Protein AF-A0A4S8LA47-F1 (afdb_monomer_lite)

Secondary structure (DSSP, 8-state):
----------SS-HHHHHHHHHT--S-GGGTTEEEEEEEE----SS---EEEEEEE----HHHHHHH---SEE-

InterPro domains:
  IPR006797 PRELI/MSF1 domain [PF04707] (17-74)
  IPR006797 PRELI/MSF1 domain [PS50904] (1-74)
  IPR037365 Slowmo/Ups family [PTHR11158] (1-70)

Sequence (74 aa):
MHFVNQVYNYDHPWSHVVIGMWHKYPNPKCSHVISVDVLDRSVDPKTIQTRVLGCKQKAPTWIVKLFGGSEDAY

Organism: Dendrothele bispora (strain CBS 962.96) (NCBI:txid1314807)

pLDDT: mean 90.11, std 7.25, range [60.62, 97.81]

Foldseek 3Di:
DDDDDDDDDDPDPPVVVVVCVVPVPDDPVQVQFDDKDWPDADDDPVDGTDIDTWGQADDDPVCCVVPNDGSIDD

Structure (mmCIF, N/CA/C/O backbo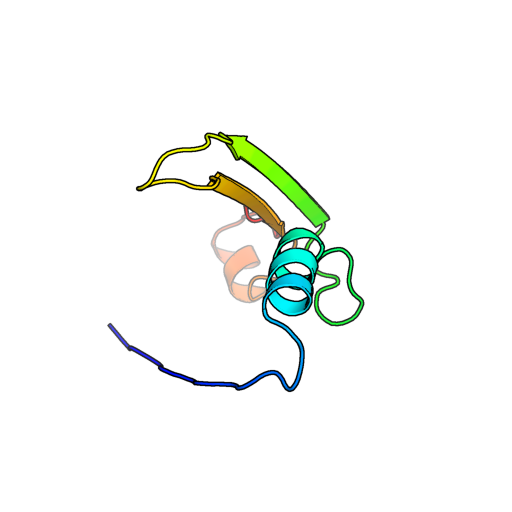ne):
data_AF-A0A4S8LA47-F1
#
_entry.id   AF-A0A4S8LA47-F1
#
loop_
_atom_site.group_PDB
_atom_site.id
_atom_site.type_symbol
_atom_site.label_atom_id
_atom_site.label_alt_id
_atom_site.label_comp_id
_atom_site.label_asym_id
_atom_site.label_entity_id
_atom_site.label_seq_id
_atom_site.pdbx_PDB_ins_code
_atom_site.Cartn_x
_atom_site.Cartn_y
_atom_site.Cartn_z
_atom_site.occupancy
_atom_site.B_iso_or_equiv
_atom_site.auth_seq_id
_atom_site.auth_comp_id
_atom_site.auth_asym_id
_atom_site.auth_atom_id
_atom_site.pdbx_PDB_model_num
ATOM 1 N N . MET A 1 1 ? 6.086 21.547 4.631 1.00 77.44 1 MET A N 1
ATOM 2 C CA . MET A 1 1 ? 6.017 20.361 3.752 1.00 77.44 1 MET A CA 1
ATOM 3 C C . MET A 1 1 ? 7.336 19.625 3.891 1.00 77.44 1 MET A C 1
ATOM 5 O O . MET A 1 1 ? 8.365 20.234 3.634 1.00 77.44 1 MET A O 1
ATOM 9 N N . HIS A 1 2 ? 7.321 18.392 4.393 1.00 87.81 2 HIS A N 1
ATOM 10 C CA . HIS A 1 2 ? 8.535 17.588 4.558 1.00 87.81 2 HIS A CA 1
ATOM 11 C C . HIS A 1 2 ? 8.574 16.526 3.466 1.00 87.81 2 HIS A C 1
ATOM 13 O O . HIS A 1 2 ? 7.573 15.855 3.229 1.00 87.81 2 HIS A O 1
ATOM 19 N N . PHE A 1 3 ? 9.721 16.390 2.812 1.00 93.88 3 PHE A N 1
ATOM 20 C CA . PHE A 1 3 ? 9.944 15.389 1.779 1.00 93.88 3 PHE A CA 1
ATOM 21 C C . PHE A 1 3 ? 10.948 14.367 2.296 1.00 93.88 3 PHE A C 1
ATOM 23 O O . PHE A 1 3 ? 11.983 14.737 2.847 1.00 93.88 3 PHE A O 1
ATOM 30 N N . VAL A 1 4 ? 10.635 13.087 2.117 1.00 95.56 4 VAL A N 1
ATOM 31 C CA . VAL A 1 4 ? 11.520 11.969 2.455 1.00 95.56 4 VAL A CA 1
ATOM 32 C C . VAL A 1 4 ? 11.709 11.131 1.193 1.00 95.56 4 VAL A C 1
ATOM 34 O O . VAL A 1 4 ? 10.743 10.883 0.473 1.00 95.56 4 VAL A O 1
ATOM 37 N N . ASN A 1 5 ? 12.945 10.715 0.916 1.00 96.38 5 ASN A N 1
ATOM 38 C CA . ASN A 1 5 ? 13.306 9.889 -0.237 1.00 96.38 5 ASN A CA 1
ATOM 39 C C . ASN A 1 5 ? 14.092 8.657 0.242 1.00 96.38 5 ASN A C 1
ATOM 41 O O . ASN A 1 5 ? 15.039 8.797 1.015 1.00 96.38 5 ASN A O 1
ATOM 45 N N . GLN A 1 6 ? 13.694 7.466 -0.215 1.00 96.62 6 GLN A N 1
ATOM 46 C CA . GLN A 1 6 ? 14.378 6.199 0.039 1.00 96.62 6 GLN A CA 1
ATOM 47 C C . GLN A 1 6 ? 14.420 5.362 -1.248 1.00 96.62 6 GLN A C 1
ATOM 49 O O . GLN A 1 6 ? 13.413 5.233 -1.943 1.00 96.62 6 GLN A O 1
ATOM 54 N N . VAL A 1 7 ? 15.568 4.737 -1.520 1.00 97.00 7 VAL A N 1
ATOM 55 C CA . VAL A 1 7 ? 15.787 3.846 -2.671 1.00 97.00 7 VAL A CA 1
ATOM 56 C C . VAL A 1 7 ? 16.068 2.420 -2.182 1.00 97.00 7 VAL A C 1
ATOM 58 O O . VAL A 1 7 ? 16.763 2.233 -1.184 1.00 97.00 7 VAL A O 1
ATOM 61 N N . TYR A 1 8 ? 15.528 1.413 -2.874 1.00 96.00 8 TYR A N 1
ATOM 62 C CA . TYR A 1 8 ? 15.772 -0.010 -2.610 1.00 96.00 8 TYR A CA 1
ATOM 63 C C . TYR A 1 8 ? 15.857 -0.795 -3.927 1.00 96.00 8 TYR A C 1
ATOM 65 O O . TYR A 1 8 ? 15.036 -0.580 -4.818 1.00 96.00 8 TYR A O 1
ATOM 73 N N . ASN A 1 9 ? 16.822 -1.714 -4.033 1.00 96.81 9 ASN A N 1
ATOM 74 C CA . ASN A 1 9 ? 17.035 -2.557 -5.213 1.00 96.81 9 ASN A CA 1
ATOM 75 C C . ASN A 1 9 ? 16.597 -4.001 -4.928 1.00 96.81 9 ASN A C 1
ATOM 77 O O . ASN A 1 9 ? 16.996 -4.572 -3.915 1.00 96.81 9 ASN A O 1
ATOM 81 N N . TYR A 1 10 ? 15.805 -4.590 -5.828 1.00 96.75 10 TYR A N 1
ATOM 82 C CA . TYR A 1 10 ? 15.411 -6.001 -5.771 1.00 96.75 10 TYR A CA 1
ATOM 83 C C . TYR A 1 10 ? 16.320 -6.841 -6.671 1.00 96.75 10 TYR A C 1
ATOM 85 O O . TYR A 1 10 ? 16.465 -6.523 -7.849 1.00 96.75 10 TYR A O 1
ATOM 93 N N . ASP A 1 11 ? 16.860 -7.941 -6.147 1.00 97.50 11 ASP A N 1
ATOM 94 C CA . ASP A 1 11 ? 17.661 -8.907 -6.915 1.00 97.50 11 ASP A CA 1
ATOM 95 C C . ASP A 1 11 ? 16.766 -9.947 -7.619 1.00 97.50 11 ASP A C 1
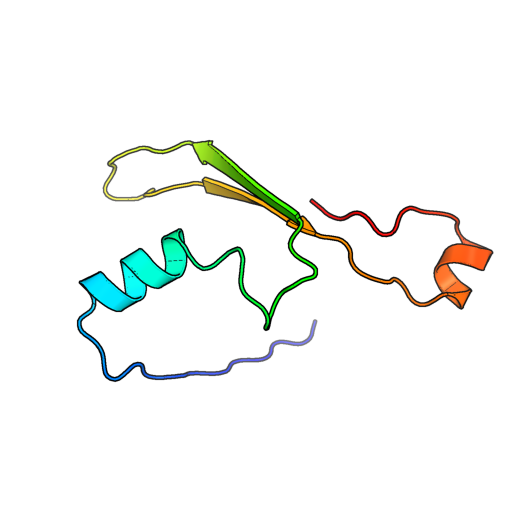ATOM 97 O O . ASP A 1 11 ? 16.854 -11.159 -7.414 1.00 97.50 11 ASP A O 1
ATOM 101 N N . HIS A 1 12 ? 15.793 -9.450 -8.387 1.00 97.12 12 HIS A N 1
ATOM 102 C CA . HIS A 1 12 ? 14.808 -10.258 -9.104 1.00 97.12 12 HIS A CA 1
ATOM 103 C C . HIS A 1 12 ? 14.531 -9.667 -10.493 1.00 97.12 12 HIS A C 1
ATOM 105 O O . HIS A 1 12 ? 14.577 -8.444 -10.654 1.00 97.12 12 HIS A O 1
ATOM 111 N N . PRO A 1 13 ? 14.172 -10.497 -11.495 1.00 97.81 13 PRO A N 1
ATOM 112 C CA . PRO A 1 13 ? 13.738 -10.002 -12.796 1.00 97.81 13 PRO A CA 1
ATOM 113 C C . PRO A 1 13 ? 12.586 -9.002 -12.668 1.00 97.81 13 PRO A C 1
ATOM 115 O O . PRO A 1 13 ? 11.701 -9.158 -11.823 1.00 97.81 13 PRO A O 1
ATOM 118 N N . TRP A 1 14 ? 12.550 -8.007 -13.557 1.00 94.50 14 TRP A N 1
ATOM 119 C CA . TRP A 1 14 ? 11.528 -6.954 -13.538 1.00 94.50 14 TRP A CA 1
ATOM 120 C C . TRP A 1 14 ? 10.097 -7.508 -13.517 1.00 94.50 14 TRP A C 1
ATOM 122 O O . TRP A 1 14 ? 9.255 -7.030 -12.759 1.00 94.50 14 TRP A O 1
ATOM 132 N N . SER A 1 15 ? 9.838 -8.570 -14.284 1.00 95.56 15 SER A N 1
ATOM 133 C CA . SER A 1 15 ? 8.536 -9.240 -14.323 1.00 95.56 15 SER A CA 1
ATOM 134 C C . SER A 1 15 ? 8.089 -9.738 -12.944 1.00 95.56 15 SER A C 1
ATOM 136 O O . SER A 1 15 ? 6.933 -9.539 -12.577 1.00 95.56 15 SER A O 1
ATOM 138 N N . HIS A 1 16 ? 8.993 -10.307 -12.140 1.00 96.94 16 HIS A N 1
ATOM 139 C CA . HIS A 1 16 ? 8.690 -10.734 -10.770 1.00 96.94 16 HIS A CA 1
ATOM 140 C C . HIS A 1 16 ? 8.387 -9.552 -9.854 1.00 96.94 16 HIS A C 1
ATOM 142 O O . HIS A 1 16 ? 7.415 -9.598 -9.101 1.00 96.94 16 HIS A O 1
ATOM 148 N N . VAL A 1 17 ? 9.183 -8.483 -9.932 1.00 96.19 17 VAL A N 1
ATOM 149 C CA . VAL A 1 17 ? 8.980 -7.290 -9.096 1.00 96.19 17 VAL A CA 1
ATOM 150 C C . VAL A 1 17 ? 7.624 -6.648 -9.395 1.00 96.19 17 VAL A C 1
ATOM 152 O O . VAL A 1 17 ? 6.875 -6.316 -8.475 1.00 96.19 17 VAL A O 1
ATOM 155 N N . VAL A 1 18 ? 7.268 -6.527 -10.675 1.00 93.12 18 VAL A N 1
ATOM 156 C CA . VAL A 1 18 ? 5.992 -5.939 -11.096 1.00 93.12 18 VAL A CA 1
ATOM 157 C C . VAL A 1 18 ? 4.809 -6.820 -10.708 1.00 93.12 18 VAL A C 1
ATOM 159 O O . VAL A 1 18 ? 3.852 -6.316 -10.123 1.00 93.12 18 VAL A O 1
ATOM 162 N N . ILE A 1 19 ? 4.868 -8.132 -10.951 1.00 94.31 19 ILE A N 1
ATOM 163 C CA . ILE A 1 19 ? 3.800 -9.056 -10.531 1.00 94.31 19 ILE A CA 1
ATOM 164 C C . ILE A 1 19 ? 3.639 -9.042 -9.004 1.00 94.31 19 ILE A C 1
ATOM 166 O O . ILE A 1 19 ? 2.507 -9.017 -8.514 1.00 94.31 19 ILE A O 1
ATOM 170 N N . GLY A 1 20 ? 4.748 -8.987 -8.261 1.00 95.25 20 GLY A N 1
ATOM 171 C CA . GLY A 1 20 ? 4.755 -8.855 -6.804 1.00 95.25 20 GLY A CA 1
ATOM 172 C C . GLY A 1 20 ? 4.147 -7.538 -6.316 1.00 95.25 20 GLY A C 1
ATOM 173 O O . GLY A 1 20 ? 3.456 -7.527 -5.304 1.00 95.25 20 GLY A O 1
ATOM 174 N N . MET A 1 21 ? 4.321 -6.435 -7.048 1.00 93.38 21 MET A N 1
ATOM 175 C CA . MET A 1 21 ? 3.646 -5.163 -6.759 1.00 93.38 21 MET A CA 1
ATOM 176 C C . MET A 1 21 ? 2.127 -5.246 -6.995 1.00 93.38 21 MET A C 1
ATOM 178 O O . MET A 1 21 ? 1.336 -4.668 -6.236 1.00 93.38 21 MET A O 1
ATOM 182 N N . TRP A 1 22 ? 1.695 -5.966 -8.035 1.00 92.62 22 TRP A N 1
ATOM 183 C CA . TRP A 1 22 ? 0.272 -6.153 -8.328 1.00 92.62 22 TRP A CA 1
ATOM 184 C C . TRP A 1 22 ? -0.425 -7.045 -7.300 1.00 92.62 22 TRP A C 1
ATOM 186 O O . TRP A 1 22 ? -1.532 -6.711 -6.886 1.00 92.62 22 TRP A O 1
ATOM 196 N N . HIS A 1 23 ? 0.258 -8.086 -6.819 1.00 94.06 23 HIS A N 1
ATOM 197 C CA . HIS A 1 23 ? -0.245 -9.052 -5.833 1.00 94.06 23 HIS A CA 1
ATOM 198 C C . HIS A 1 23 ? 0.387 -8.870 -4.445 1.00 94.06 23 HIS A C 1
ATOM 200 O O . HIS A 1 23 ? 0.538 -9.824 -3.686 1.00 94.06 23 HIS A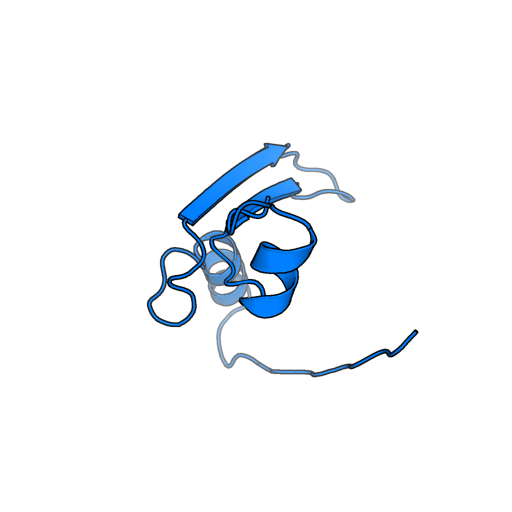 O 1
ATOM 206 N N . LYS A 1 24 ? 0.782 -7.639 -4.102 1.00 95.31 24 LYS A N 1
ATOM 207 C CA . LYS A 1 24 ? 1.471 -7.339 -2.837 1.00 95.31 24 LYS A CA 1
ATOM 208 C C . LYS A 1 24 ? 0.621 -7.661 -1.606 1.00 95.31 24 LYS A C 1
ATOM 210 O O . LYS A 1 24 ? 1.170 -7.893 -0.531 1.00 95.31 24 LYS A O 1
ATOM 215 N N . TYR A 1 25 ? -0.701 -7.625 -1.743 1.00 96.44 25 TYR A N 1
ATOM 216 C CA . TYR A 1 25 ? -1.650 -7.865 -0.664 1.00 96.44 25 TYR A CA 1
ATOM 217 C C . TYR A 1 25 ? -2.545 -9.064 -1.005 1.00 96.44 25 TYR A C 1
ATOM 219 O O . TYR A 1 25 ? -2.897 -9.224 -2.175 1.00 96.44 25 TYR A O 1
ATOM 227 N N . PRO A 1 26 ? -2.927 -9.880 -0.005 1.00 95.25 26 PRO A N 1
ATOM 228 C CA . PRO A 1 26 ? -2.596 -9.743 1.420 1.00 95.25 26 PRO A CA 1
ATOM 229 C C . PRO A 1 26 ? -1.153 -10.173 1.749 1.00 95.25 26 PRO A C 1
ATOM 231 O O . PRO A 1 26 ? -0.600 -11.068 1.117 1.00 95.25 26 PRO A O 1
ATOM 234 N N . ASN A 1 27 ? -0.531 -9.552 2.759 1.00 96.00 27 ASN A N 1
ATOM 235 C CA . ASN A 1 27 ? 0.763 -10.001 3.291 1.00 96.00 27 ASN A CA 1
ATOM 236 C C . ASN A 1 27 ? 0.891 -9.710 4.803 1.00 96.00 27 ASN A C 1
ATOM 238 O O . ASN A 1 27 ? 0.339 -8.715 5.281 1.00 96.00 27 ASN A O 1
ATOM 242 N N . PRO A 1 28 ? 1.653 -10.519 5.567 1.00 95.50 28 PRO A N 1
ATOM 243 C CA . PRO A 1 28 ? 1.744 -10.388 7.025 1.00 95.50 28 PRO A CA 1
ATOM 244 C C . PRO A 1 28 ? 2.425 -9.095 7.498 1.00 95.50 28 PRO A C 1
ATOM 246 O O . PRO A 1 28 ? 2.190 -8.660 8.621 1.00 95.50 28 PRO A O 1
ATOM 249 N N . LYS A 1 29 ? 3.244 -8.448 6.656 1.00 95.38 29 LYS A N 1
ATOM 250 C CA . LYS A 1 29 ? 3.898 -7.168 6.986 1.00 95.38 29 LYS A CA 1
ATOM 251 C C . LYS A 1 29 ? 2.951 -5.973 6.838 1.00 95.38 29 LYS A C 1
ATOM 253 O O . LYS A 1 29 ? 3.271 -4.877 7.291 1.00 95.38 29 LYS A O 1
ATOM 258 N N . CYS A 1 30 ? 1.797 -6.160 6.203 1.00 94.19 30 CYS A N 1
ATOM 259 C CA . CYS A 1 30 ? 0.804 -5.119 5.974 1.00 94.19 30 CYS A CA 1
ATOM 260 C C . CYS A 1 30 ? -0.613 -5.644 6.230 1.00 94.19 30 CYS A C 1
ATOM 262 O O . CYS A 1 30 ? -1.499 -5.502 5.392 1.00 94.19 30 CYS A O 1
ATOM 264 N N . SER A 1 31 ? -0.828 -6.234 7.405 1.00 94.62 31 SER A N 1
ATOM 265 C CA . SER A 1 31 ? -2.127 -6.774 7.830 1.00 94.62 31 SER A CA 1
ATOM 266 C C . SER A 1 31 ? -3.244 -5.731 7.962 1.00 94.62 31 SER A C 1
ATOM 268 O O . SER A 1 31 ? -4.408 -6.094 8.070 1.00 94.62 31 SER A O 1
ATOM 270 N N . HIS A 1 32 ? -2.903 -4.440 7.960 1.00 94.12 32 HIS A N 1
ATOM 271 C CA . HIS A 1 32 ? -3.861 -3.338 8.008 1.00 94.12 32 HIS A CA 1
ATOM 272 C C . HIS A 1 32 ? -4.574 -3.094 6.672 1.00 94.12 32 HIS A C 1
ATOM 274 O O . HIS A 1 32 ? -5.596 -2.416 6.669 1.00 94.12 32 HIS A O 1
ATOM 280 N N . VAL A 1 33 ? -4.059 -3.601 5.547 1.00 95.94 33 VAL A N 1
ATOM 281 C CA . VAL A 1 33 ? -4.741 -3.495 4.249 1.00 95.94 33 VAL A CA 1
ATOM 282 C C . VAL A 1 33 ? -5.845 -4.546 4.20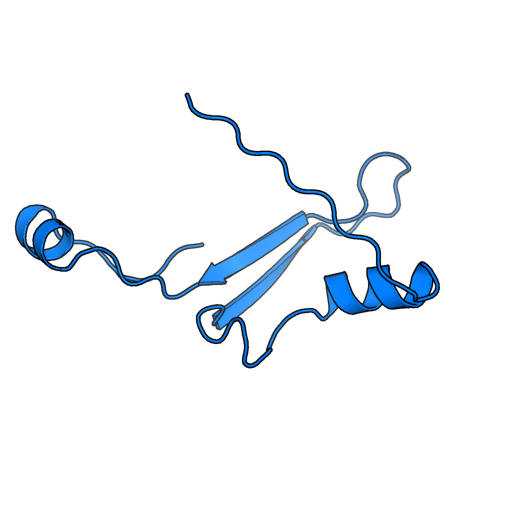0 1.00 95.94 33 VAL A C 1
ATOM 284 O O . VAL A 1 33 ? -5.563 -5.741 4.285 1.00 95.94 33 VAL A O 1
ATOM 287 N N . ILE A 1 34 ? -7.092 -4.096 4.083 1.00 95.06 34 ILE A N 1
ATOM 288 C CA . ILE A 1 34 ? -8.290 -4.942 4.145 1.00 95.06 34 ILE A CA 1
ATOM 289 C C . ILE A 1 34 ? -8.910 -5.194 2.769 1.00 95.06 34 ILE A C 1
ATOM 291 O O . ILE A 1 34 ? -9.499 -6.253 2.564 1.00 95.06 34 ILE A O 1
ATOM 295 N N . SER A 1 35 ? -8.758 -4.265 1.820 1.00 95.00 35 SER A N 1
ATOM 296 C CA . SER A 1 35 ? -9.244 -4.424 0.448 1.00 95.00 35 SER A CA 1
ATOM 297 C C . SER A 1 35 ? -8.324 -3.740 -0.559 1.00 95.00 35 SER A C 1
ATOM 299 O O . SER A 1 35 ? -7.589 -2.804 -0.232 1.00 95.00 35 SER A O 1
ATOM 301 N N . VAL A 1 36 ? -8.353 -4.232 -1.796 1.00 95.44 36 VAL A N 1
ATOM 302 C CA . VAL A 1 36 ? -7.669 -3.626 -2.939 1.00 95.44 36 VAL A CA 1
ATOM 303 C C . VAL A 1 36 ? -8.594 -3.733 -4.139 1.00 95.44 36 VAL A C 1
ATOM 305 O O . VAL A 1 36 ? -8.886 -4.839 -4.591 1.00 95.44 36 VAL A O 1
ATOM 308 N N . ASP A 1 37 ? -8.996 -2.588 -4.676 1.00 94.88 37 ASP A N 1
ATOM 309 C CA . ASP A 1 37 ? -9.955 -2.496 -5.770 1.00 94.88 37 ASP A CA 1
ATOM 310 C C . ASP A 1 37 ? -9.307 -1.839 -6.991 1.00 94.88 37 ASP A C 1
ATOM 312 O O . ASP A 1 37 ? -8.547 -0.870 -6.888 1.00 94.88 37 ASP A O 1
ATOM 316 N N . VAL A 1 38 ? -9.579 -2.389 -8.174 1.00 93.31 38 VAL A N 1
ATOM 317 C CA . VAL A 1 38 ? -9.112 -1.835 -9.450 1.00 93.31 38 VAL A CA 1
ATOM 318 C C . VAL A 1 38 ? -10.204 -0.935 -10.004 1.00 93.31 38 VAL A C 1
ATOM 320 O O . VAL A 1 38 ? -11.267 -1.429 -10.365 1.00 93.31 38 VAL A O 1
ATOM 323 N N . LEU A 1 39 ? -9.936 0.370 -10.075 1.00 92.38 39 LEU A N 1
ATOM 324 C CA . LEU A 1 39 ? -10.909 1.340 -10.582 1.00 92.38 39 LEU A CA 1
ATOM 325 C C . LEU A 1 39 ? -10.903 1.417 -12.108 1.00 92.38 39 LEU A C 1
ATOM 327 O O . LEU A 1 39 ? -11.958 1.473 -12.726 1.00 92.38 39 LEU A O 1
ATOM 331 N N . ASP A 1 40 ? -9.711 1.426 -12.703 1.00 89.62 40 ASP A N 1
ATOM 332 C CA . ASP A 1 40 ? -9.534 1.472 -14.151 1.00 89.62 40 ASP A CA 1
ATOM 333 C C . ASP A 1 40 ? -8.294 0.678 -14.563 1.00 89.62 40 ASP A C 1
ATOM 335 O O . ASP A 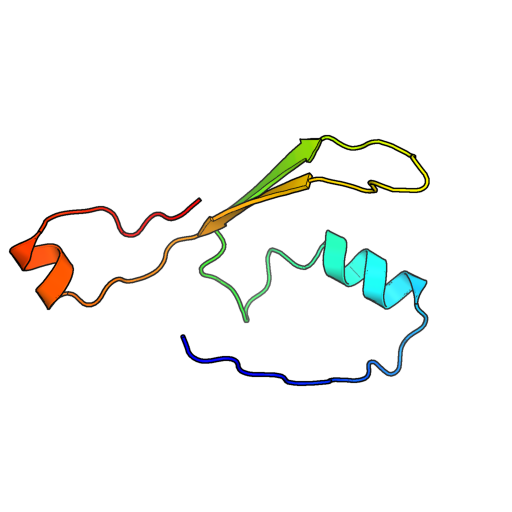1 40 ? -7.277 0.664 -13.853 1.00 89.62 40 ASP A O 1
ATOM 339 N N . ARG A 1 41 ? -8.385 0.020 -15.720 1.00 88.25 41 ARG A N 1
ATOM 340 C CA . ARG A 1 41 ? -7.284 -0.702 -16.354 1.00 88.25 41 ARG A CA 1
ATOM 341 C C . ARG A 1 41 ? -7.370 -0.500 -17.860 1.00 88.25 41 ARG A C 1
ATOM 343 O O . ARG A 1 41 ? -8.231 -1.071 -18.523 1.00 88.25 41 ARG A O 1
ATOM 350 N N . SER A 1 42 ? -6.413 0.245 -18.387 1.00 87.88 42 SER A N 1
ATOM 351 C CA . SER A 1 42 ? -6.231 0.468 -19.815 1.00 87.88 42 SER A CA 1
ATOM 352 C C . SER A 1 42 ? -4.805 0.101 -20.220 1.00 87.88 42 SER A C 1
ATOM 354 O O . SER A 1 42 ? -3.888 0.078 -19.400 1.00 87.88 42 SER A O 1
ATOM 356 N N . VAL A 1 43 ? -4.631 -0.255 -21.491 1.00 83.75 43 VAL A N 1
ATOM 357 C CA . VAL A 1 43 ? -3.311 -0.464 -22.091 1.00 83.75 43 VAL A CA 1
ATOM 358 C C . VAL A 1 43 ? -3.048 0.744 -22.977 1.00 83.75 43 VAL A C 1
ATOM 360 O O . VAL A 1 43 ? -3.372 0.741 -24.160 1.00 83.75 43 VAL A O 1
ATOM 363 N N . ASP A 1 44 ? -2.522 1.800 -22.366 1.00 82.25 44 ASP A N 1
ATOM 364 C CA . ASP A 1 44 ? -2.109 3.033 -23.035 1.00 82.25 44 ASP A CA 1
ATOM 365 C C . ASP A 1 44 ? -0.641 3.335 -22.676 1.00 82.25 44 ASP A C 1
ATOM 367 O O . ASP A 1 44 ? -0.199 2.963 -21.583 1.00 82.25 44 ASP A O 1
ATOM 371 N N . PRO A 1 45 ? 0.150 4.020 -23.527 1.00 74.00 45 PRO A N 1
ATOM 372 C CA . PRO A 1 45 ? 1.521 4.388 -23.184 1.00 74.00 45 PRO A CA 1
ATOM 373 C C . PRO A 1 45 ? 1.640 5.273 -21.932 1.00 74.00 45 PRO A C 1
ATOM 375 O O . PRO A 1 45 ? 2.734 5.360 -21.373 1.00 74.00 45 PRO A O 1
ATOM 378 N N . LYS A 1 46 ? 0.560 5.942 -21.487 1.00 70.94 46 LYS A N 1
ATOM 379 C CA . LYS A 1 46 ? 0.569 6.826 -20.305 1.00 70.94 46 LYS A CA 1
ATOM 380 C C . LYS A 1 46 ? -0.013 6.220 -19.032 1.00 70.94 46 LYS A C 1
ATOM 382 O O . LYS A 1 46 ? 0.438 6.589 -17.949 1.00 70.94 46 LYS A O 1
ATOM 387 N N . THR A 1 47 ? -1.005 5.343 -19.122 1.00 60.62 47 THR A N 1
ATOM 388 C CA . THR A 1 47 ? -1.728 4.836 -17.946 1.00 60.62 47 THR A CA 1
ATOM 389 C C . THR A 1 47 ? -1.867 3.332 -18.012 1.00 60.62 47 THR A C 1
ATOM 391 O O . THR A 1 47 ? -2.361 2.787 -18.990 1.00 60.62 47 THR A O 1
ATOM 394 N N . ILE A 1 48 ? -1.413 2.671 -16.947 1.00 70.94 48 ILE A N 1
ATOM 395 C CA . ILE A 1 48 ? -1.381 1.208 -16.867 1.00 70.94 48 ILE A CA 1
ATOM 396 C C . ILE A 1 48 ? -2.481 0.697 -15.921 1.00 70.94 48 ILE A C 1
ATOM 398 O O . ILE A 1 48 ? -3.086 -0.338 -16.190 1.00 70.94 48 ILE A O 1
ATOM 402 N N . GLN A 1 49 ? -2.772 1.406 -14.816 1.00 81.31 49 GLN A N 1
ATOM 403 C CA . GLN A 1 49 ? -3.871 1.063 -13.900 1.00 81.31 49 GLN A CA 1
ATOM 404 C C . GLN A 1 49 ? -4.064 2.096 -12.776 1.00 81.31 49 GLN A C 1
ATOM 406 O O . GLN A 1 49 ? -3.071 2.595 -12.242 1.00 81.31 49 GLN A O 1
ATOM 411 N N . THR A 1 50 ? -5.305 2.287 -12.312 1.00 88.31 50 THR A N 1
ATOM 412 C CA . THR A 1 50 ? -5.627 3.005 -11.060 1.00 88.31 50 THR A CA 1
ATOM 413 C C . THR A 1 50 ? -6.238 2.044 -10.037 1.00 88.31 50 THR A C 1
ATOM 415 O O . THR A 1 50 ? -7.106 1.233 -10.372 1.00 88.31 50 THR A O 1
ATOM 418 N N . ARG A 1 51 ? -5.783 2.112 -8.779 1.00 92.50 51 ARG A N 1
ATOM 419 C CA . ARG A 1 51 ? -6.265 1.266 -7.674 1.00 92.50 51 ARG A CA 1
ATOM 420 C C . ARG A 1 51 ? -6.599 2.092 -6.437 1.00 92.50 51 ARG A C 1
ATOM 422 O O . ARG A 1 51 ? -5.922 3.084 -6.179 1.00 92.50 51 ARG A O 1
ATOM 429 N N . VAL A 1 52 ? -7.570 1.615 -5.666 1.00 94.38 52 VAL A N 1
ATOM 430 C CA . VAL A 1 52 ? -7.916 2.099 -4.321 1.00 94.38 52 VAL A CA 1
ATOM 431 C C . VAL A 1 52 ? -7.614 1.000 -3.309 1.00 94.38 52 VAL A C 1
ATOM 433 O O . VAL A 1 52 ? -7.753 -0.186 -3.616 1.00 94.38 52 VAL A O 1
ATOM 436 N N . LEU A 1 53 ? -7.127 1.385 -2.131 1.00 95.00 53 LEU A N 1
ATOM 437 C CA . LEU A 1 53 ? -6.759 0.454 -1.070 1.00 95.00 53 LEU A CA 1
ATOM 438 C C . LEU A 1 53 ? -7.532 0.804 0.198 1.00 95.00 53 LEU A C 1
ATOM 440 O O . LEU A 1 53 ? -7.257 1.824 0.821 1.00 95.00 53 LEU A O 1
ATOM 444 N N . GLY A 1 54 ? -8.416 -0.092 0.628 1.00 94.38 54 GLY A N 1
ATOM 445 C CA . GLY A 1 54 ? -9.035 -0.008 1.944 1.00 94.38 54 GLY A CA 1
ATOM 446 C C . GLY A 1 54 ? -8.050 -0.447 3.022 1.00 94.38 54 GLY A C 1
ATOM 447 O O . GLY A 1 54 ? -7.493 -1.548 2.961 1.00 94.38 54 GLY A O 1
ATOM 448 N N . CYS A 1 55 ? -7.833 0.393 4.029 1.00 93.81 55 CYS A N 1
ATOM 449 C CA . CYS A 1 55 ? -6.932 0.139 5.146 1.00 93.81 55 CYS A CA 1
ATOM 450 C C . CYS A 1 55 ? -7.613 0.428 6.487 1.00 93.81 55 CYS A C 1
ATOM 452 O O . CYS A 1 55 ? -8.312 1.424 6.624 1.00 93.81 55 CYS A O 1
ATOM 454 N N . LYS A 1 56 ? -7.316 -0.375 7.512 1.00 90.00 56 LYS A N 1
ATOM 455 C CA . LYS A 1 56 ? -7.607 -0.046 8.913 1.00 90.00 56 LYS A CA 1
ATOM 456 C C . LYS A 1 56 ? -6.381 0.546 9.581 1.00 90.00 56 LYS A C 1
ATOM 458 O O . LYS A 1 56 ? -5.457 -0.176 9.962 1.00 90.00 56 LYS A O 1
ATOM 463 N N . GLN A 1 57 ? -6.361 1.863 9.711 1.00 86.38 57 GLN A N 1
ATOM 464 C CA . GLN A 1 57 ? -5.264 2.596 10.324 1.00 86.38 57 GLN A CA 1
ATOM 465 C C . GLN A 1 57 ? -5.715 3.148 11.672 1.00 86.38 57 GLN A C 1
ATOM 467 O O . GLN A 1 57 ? -6.660 3.924 11.774 1.00 86.38 57 GLN A O 1
ATOM 472 N N . LYS A 1 58 ? -5.010 2.752 12.732 1.00 81.75 58 LYS A N 1
ATOM 473 C CA . LYS A 1 58 ? -5.300 3.246 14.077 1.00 81.75 58 LYS A CA 1
ATOM 474 C C . LYS A 1 58 ? -4.881 4.706 14.181 1.00 81.75 58 LYS A C 1
ATOM 476 O O . LYS A 1 58 ? -3.690 5.007 14.276 1.00 81.75 58 LYS A O 1
ATOM 481 N N . ALA A 1 59 ? -5.857 5.605 14.195 1.00 83.19 59 ALA A N 1
ATOM 482 C CA . ALA A 1 59 ? -5.621 6.987 14.571 1.00 83.19 59 ALA A CA 1
ATOM 483 C C . ALA A 1 59 ? -5.251 7.068 16.068 1.00 83.19 59 ALA A C 1
ATOM 485 O O . ALA A 1 59 ? -5.726 6.254 16.870 1.00 83.19 59 ALA A O 1
ATOM 486 N N . PRO A 1 60 ? -4.418 8.040 16.488 1.00 86.31 60 PRO A N 1
ATOM 487 C CA . PRO A 1 60 ? -4.138 8.255 17.901 1.00 86.31 60 PRO A CA 1
ATOM 488 C C . PRO A 1 60 ? -5.439 8.409 18.695 1.00 86.31 60 PRO A C 1
ATOM 490 O O . PRO A 1 60 ? -6.274 9.258 18.385 1.00 86.31 60 PRO A O 1
ATOM 493 N N . THR A 1 61 ? -5.608 7.605 19.746 1.00 82.81 61 THR A N 1
ATOM 494 C CA . THR A 1 61 ? -6.882 7.484 20.476 1.00 82.81 61 THR A CA 1
ATOM 495 C C . THR A 1 61 ? -7.386 8.815 21.035 1.00 82.81 61 THR A C 1
ATOM 497 O O . THR A 1 61 ? -8.590 9.027 21.138 1.00 82.81 61 THR A O 1
ATOM 500 N N . TRP A 1 62 ? -6.482 9.733 21.389 1.00 88.06 62 TRP A N 1
ATOM 501 C CA . TRP A 1 62 ? -6.854 11.063 21.873 1.00 88.06 62 TRP A CA 1
ATOM 502 C C . TRP A 1 62 ? -7.498 11.933 20.781 1.00 88.06 62 TRP A C 1
ATOM 504 O O . TRP A 1 62 ? -8.399 12.702 21.094 1.00 88.06 62 TRP A O 1
ATOM 514 N N . ILE A 1 63 ? -7.109 11.771 19.510 1.00 87.62 63 ILE A N 1
ATOM 515 C CA . ILE A 1 63 ? -7.702 12.497 18.373 1.00 87.62 63 ILE A CA 1
ATOM 516 C C . ILE A 1 63 ? -9.120 11.991 18.125 1.00 87.62 63 ILE A C 1
ATOM 518 O O . ILE A 1 63 ? -10.050 12.789 18.054 1.00 87.62 63 ILE A O 1
ATOM 522 N N . VAL A 1 64 ? -9.298 10.666 18.078 1.00 87.06 64 VAL A N 1
ATOM 523 C CA . VAL A 1 64 ? -10.619 10.042 17.881 1.00 87.06 64 VAL A CA 1
ATOM 524 C C . VAL A 1 64 ? -11.589 10.452 18.992 1.00 87.06 64 VAL A C 1
ATOM 526 O O . VAL A 1 64 ? -12.754 10.728 18.727 1.00 87.06 64 VAL A O 1
ATOM 529 N N . LYS A 1 65 ? -11.108 10.562 20.238 1.00 86.44 65 LYS A N 1
ATOM 530 C CA . LYS A 1 65 ? -11.919 11.032 21.373 1.00 86.44 65 LYS A CA 1
ATOM 531 C C . LYS A 1 65 ? -12.360 12.494 21.254 1.00 86.44 65 LYS A C 1
ATOM 533 O O . LYS A 1 65 ? -13.439 12.816 21.735 1.00 86.44 65 LYS A O 1
ATOM 538 N N . LEU A 1 66 ? -11.535 13.366 20.675 1.00 91.12 66 LEU A N 1
ATOM 539 C CA . LEU A 1 66 ? -11.835 14.799 20.570 1.00 91.12 66 LEU A CA 1
ATOM 540 C C . LEU A 1 66 ? -12.689 15.143 19.346 1.00 91.12 66 LEU A C 1
ATOM 542 O O . LEU A 1 66 ? -13.528 16.035 19.432 1.00 91.12 66 LEU A O 1
ATOM 546 N N . PHE A 1 67 ? -12.479 14.456 18.222 1.00 88.88 67 PHE A N 1
ATOM 547 C CA . PHE A 1 67 ? -13.070 14.830 16.932 1.00 88.88 67 PHE A CA 1
ATOM 548 C C . PHE A 1 67 ? -14.031 13.780 16.354 1.00 88.88 67 PHE A C 1
ATOM 550 O O . PHE A 1 67 ? -14.683 14.043 15.345 1.00 88.88 67 PHE A O 1
ATOM 557 N N . GLY A 1 68 ? -14.146 12.605 16.981 1.00 83.12 68 GLY A N 1
ATOM 558 C CA . GLY A 1 68 ? -14.824 11.454 16.384 1.00 83.12 68 GLY A CA 1
ATOM 559 C C . GLY A 1 68 ? -14.044 10.880 15.192 1.00 83.12 68 GLY A C 1
ATOM 560 O O . GLY A 1 68 ? -12.924 11.298 14.903 1.00 83.12 68 GLY A O 1
ATOM 561 N N . GLY A 1 69 ? -14.625 9.893 14.506 1.00 82.19 69 GLY A N 1
ATOM 562 C CA . GLY A 1 69 ? -14.063 9.308 13.281 1.00 82.19 69 GLY A CA 1
ATOM 563 C C . GLY A 1 69 ? -14.074 7.778 13.250 1.00 82.19 69 GLY A C 1
ATOM 564 O O . GLY A 1 69 ? -14.404 7.129 14.242 1.00 82.19 69 GLY A O 1
ATOM 565 N N . SER A 1 70 ? -13.712 7.220 12.091 1.00 80.56 70 SER A N 1
ATOM 566 C CA . SER A 1 70 ? -13.466 5.785 11.890 1.00 80.56 70 SER A CA 1
ATOM 567 C C . SER A 1 70 ? -11.964 5.516 11.744 1.00 80.56 70 SER A C 1
ATOM 569 O O . SER A 1 70 ? -11.201 6.403 11.368 1.00 80.56 70 SER A O 1
ATOM 571 N N .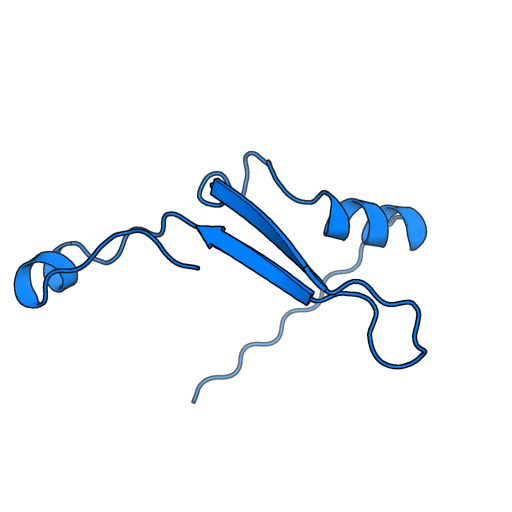 GLU A 1 71 ? -11.547 4.283 12.029 1.00 83.38 71 GLU A N 1
ATOM 572 C CA . GLU A 1 71 ? -10.199 3.777 11.730 1.00 83.38 71 GLU A CA 1
ATOM 573 C C . GLU A 1 71 ? -10.053 3.326 10.262 1.00 83.38 71 GLU A C 1
ATOM 575 O O . GLU A 1 71 ? -8.969 2.915 9.846 1.00 83.38 71 GLU A O 1
ATOM 580 N N . ASP A 1 72 ? -11.131 3.374 9.476 1.00 86.81 72 ASP A N 1
ATOM 581 C CA . ASP A 1 72 ? -11.123 2.999 8.061 1.00 86.81 72 ASP A CA 1
ATOM 582 C C . ASP A 1 72 ? -10.609 4.152 7.179 1.00 86.81 72 ASP A C 1
ATOM 584 O O . ASP A 1 72 ? -11.056 5.294 7.297 1.00 86.81 72 ASP A O 1
ATOM 588 N N . ALA A 1 73 ? -9.700 3.835 6.259 1.00 86.06 73 ALA A N 1
ATOM 589 C CA . ALA A 1 73 ? -9.147 4.734 5.249 1.00 86.06 73 ALA A CA 1
ATOM 590 C C . ALA A 1 73 ? -9.247 4.083 3.859 1.00 86.06 73 ALA A C 1
ATOM 592 O O . ALA A 1 73 ? -9.042 2.875 3.746 1.00 86.06 73 ALA A O 1
ATOM 593 N N . TYR A 1 74 ? -9.535 4.875 2.823 1.00 87.25 74 TYR A N 1
ATOM 594 C CA . TYR A 1 74 ? -9.673 4.439 1.426 1.00 87.25 74 TYR A CA 1
ATOM 595 C C . TYR A 1 74 ? -8.899 5.372 0.493 1.00 87.25 74 TYR A C 1
ATOM 597 O O . TYR A 1 74 ? -8.856 6.587 0.801 1.00 87.25 74 TYR A O 1
#

Radius of gyration: 16.64 Å; chains: 1; bounding box: 32×31×45 Å